Protein AF-A0A8I6RA65-F1 (afdb_monomer)

Sequence (134 aa):
MFGKPGCNYCAEVRRIFASIGIAVKTIELDVYAPTDGLVLELMKRTGYTTVPQIFVDNEFIGGLVELKELYACGAIQDRLCRADVVYTKPERWKMKDFGYIRANQTQGREAKVDDEFSSSDDTEQSSDSDKQKK

Mean predicted aligned error: 14.35 Å

Foldseek 3Di:
DEDAPPDPQVVVVQVVQVVFVDHDDYDHDDPVPCVPPVLVVCCVVQVDNDDDFDDQLNDTQGHSVSVVVCVVVVVVVVSCVVSVHDTHDDPDDDPVVVPDDDDDDDDDDDPDDDDDDDDDDDDDDDDDDDDDDD

Solvent-accessible surface area (backbone atoms only — not comparable to full-atom values): 8884 Å² total; per-residue (Å²): 56,40,29,48,89,91,38,68,62,42,53,49,53,45,50,58,38,46,72,26,65,35,85,73,63,70,46,73,52,62,79,92,47,75,80,39,66,67,59,51,51,46,28,69,74,70,72,49,91,66,73,30,37,37,55,57,83,90,39,81,66,41,37,64,67,48,45,52,52,30,50,74,74,48,54,46,57,57,50,33,57,74,56,70,51,80,65,51,79,69,96,69,88,59,72,77,81,69,79,69,90,74,92,74,91,73,80,85,79,80,84,79,83,75,90,79,91,77,85,82,90,81,88,90,80,89,78,90,83,90,83,88,89,132

Secondary structure (DSSP, 8-state):
-EE-TT-HHHHHHHHHHHHTT-----EEP-TT-TT-HHHHHHHHHH---SS-BEEETTEEEESHHHHHHHHHHSHHHHHHHHTT------S---GGGGT-----------------------------------

Radius of gyration: 26.26 Å; Cα contacts (8 Å, |Δi|>4): 108; chains: 1; bounding box: 34×72×72 Å

Structure (mmCIF, N/CA/C/O backbone):
data_AF-A0A8I6RA65-F1
#
_entry.id   AF-A0A8I6RA65-F1
#
loop_
_atom_site.group_PDB
_atom_site.id
_atom_site.type_symbol
_atom_site.label_atom_id
_atom_site.label_alt_id
_atom_site.label_comp_id
_atom_site.label_asym_id
_atom_site.label_entity_id
_atom_site.label_seq_id
_atom_site.pdbx_PDB_ins_code
_atom_site.Cartn_x
_atom_site.Cartn_y
_atom_site.Cartn_z
_atom_site.occupancy
_atom_site.B_iso_or_equiv
_atom_site.auth_seq_id
_atom_site.auth_comp_id
_atom_site.auth_asym_id
_atom_site.auth_atom_id
_atom_site.pdbx_PDB_model_num
ATOM 1 N N . MET A 1 1 ? -1.400 -7.046 -2.878 1.00 92.50 1 MET A N 1
ATOM 2 C CA . MET A 1 1 ? -0.223 -6.203 -3.182 1.00 92.50 1 MET A CA 1
ATOM 3 C C . MET A 1 1 ? 0.726 -6.942 -4.109 1.00 92.50 1 MET A C 1
ATOM 5 O O . MET A 1 1 ? 0.791 -8.166 -4.045 1.00 92.50 1 MET A O 1
ATOM 9 N N . PHE A 1 2 ? 1.488 -6.212 -4.912 1.00 93.06 2 PHE A N 1
ATOM 10 C CA . PHE A 1 2 ? 2.632 -6.741 -5.650 1.00 93.06 2 PHE A CA 1
ATOM 11 C C . PHE A 1 2 ? 3.910 -6.486 -4.856 1.00 93.06 2 PHE A C 1
ATOM 13 O O . PHE A 1 2 ? 4.080 -5.412 -4.271 1.00 93.06 2 PHE A O 1
ATOM 20 N N . GLY A 1 3 ? 4.781 -7.486 -4.790 1.00 92.38 3 GLY A N 1
ATOM 21 C CA . GLY A 1 3 ? 5.983 -7.452 -3.965 1.00 92.38 3 GLY A CA 1
ATOM 22 C C . GLY A 1 3 ? 7.102 -8.318 -4.523 1.00 92.38 3 GLY A C 1
ATOM 23 O O . GLY A 1 3 ? 6.955 -8.934 -5.570 1.00 92.38 3 GLY A O 1
ATOM 24 N N . LYS A 1 4 ? 8.218 -8.375 -3.796 1.00 88.56 4 LYS A N 1
ATOM 25 C CA . LYS A 1 4 ? 9.359 -9.247 -4.104 1.00 88.56 4 LYS A CA 1
ATOM 26 C C . LYS A 1 4 ? 9.654 -10.162 -2.907 1.00 88.56 4 LYS A C 1
ATOM 28 O O . LYS A 1 4 ? 9.552 -9.681 -1.768 1.00 88.56 4 LYS A O 1
ATOM 33 N N . PRO A 1 5 ? 10.083 -11.420 -3.122 1.00 85.81 5 PRO A N 1
ATOM 34 C CA . PRO A 1 5 ? 10.654 -12.237 -2.054 1.00 85.81 5 PRO A CA 1
ATOM 35 C C . PRO A 1 5 ? 11.809 -11.507 -1.346 1.00 85.81 5 PRO A C 1
ATOM 37 O O . PRO A 1 5 ? 12.657 -10.872 -1.975 1.00 85.81 5 PRO A O 1
ATOM 40 N N . GLY A 1 6 ? 11.820 -11.560 -0.012 1.00 85.62 6 GLY A N 1
ATOM 41 C CA . GLY A 1 6 ? 12.850 -10.918 0.815 1.00 85.62 6 GLY A CA 1
ATOM 42 C C . GLY A 1 6 ? 12.764 -9.388 0.922 1.00 85.62 6 GLY A C 1
ATOM 43 O O . GLY A 1 6 ? 13.684 -8.762 1.442 1.00 85.62 6 GLY A O 1
ATOM 44 N N . CYS A 1 7 ? 11.687 -8.749 0.452 1.00 88.69 7 CYS A N 1
ATOM 45 C CA . CYS A 1 7 ? 11.524 -7.301 0.594 1.00 88.69 7 CYS A CA 1
ATOM 46 C C . CYS A 1 7 ? 11.062 -6.905 2.010 1.00 88.69 7 CYS A C 1
ATOM 48 O O . CYS A 1 7 ? 9.940 -7.214 2.423 1.00 88.69 7 CYS A O 1
ATOM 50 N N . ASN A 1 8 ? 11.892 -6.133 2.720 1.00 92.19 8 ASN A N 1
ATOM 51 C CA . ASN A 1 8 ? 11.585 -5.626 4.063 1.00 92.19 8 ASN A CA 1
ATOM 52 C C . ASN A 1 8 ? 10.344 -4.718 4.089 1.00 92.19 8 ASN A C 1
ATOM 54 O O . ASN A 1 8 ? 9.495 -4.862 4.967 1.00 92.19 8 ASN A O 1
ATOM 58 N N . TYR A 1 9 ? 10.184 -3.842 3.094 1.00 92.38 9 TYR A N 1
ATOM 59 C CA . TYR A 1 9 ? 9.018 -2.957 3.000 1.00 92.38 9 TYR A CA 1
ATOM 60 C C . TYR A 1 9 ? 7.715 -3.732 2.755 1.00 92.38 9 TYR A C 1
ATOM 62 O O . TYR A 1 9 ? 6.681 -3.409 3.336 1.00 92.38 9 TYR A O 1
ATOM 70 N N . CYS A 1 10 ? 7.759 -4.809 1.963 1.00 92.00 10 CYS A N 1
ATOM 71 C CA . CYS A 1 10 ? 6.611 -5.704 1.783 1.00 92.00 10 CYS A CA 1
ATOM 72 C C . CYS A 1 10 ? 6.235 -6.402 3.100 1.00 92.00 10 CYS A C 1
ATOM 74 O O . CYS A 1 10 ? 5.053 -6.540 3.418 1.00 92.00 10 CYS A O 1
ATOM 76 N N . ALA A 1 11 ? 7.227 -6.833 3.885 1.00 92.19 11 ALA A N 1
ATOM 77 C CA . ALA A 1 11 ? 6.975 -7.428 5.195 1.00 92.19 11 ALA A CA 1
ATOM 78 C C . ALA A 1 11 ? 6.302 -6.432 6.153 1.00 92.19 11 ALA A C 1
ATOM 80 O O . ALA A 1 11 ? 5.417 -6.816 6.914 1.00 92.19 11 ALA A O 1
ATOM 81 N N . GLU A 1 12 ? 6.668 -5.153 6.087 1.00 92.44 12 GLU A N 1
ATOM 82 C CA . GLU A 1 12 ? 6.048 -4.108 6.899 1.00 92.44 12 GLU A CA 1
ATOM 83 C C . GLU A 1 12 ? 4.580 -3.864 6.529 1.00 92.44 12 GLU A C 1
ATOM 85 O O . GLU A 1 12 ? 3.732 -3.836 7.419 1.00 92.44 12 GLU A O 1
ATOM 90 N N . VAL A 1 13 ? 4.249 -3.808 5.233 1.00 93.50 13 VAL A N 1
ATOM 91 C CA . VAL A 1 13 ? 2.848 -3.740 4.772 1.00 93.50 13 VAL A CA 1
ATOM 92 C C . VAL A 1 13 ? 2.032 -4.904 5.334 1.00 93.50 13 VAL A C 1
ATOM 94 O O . VAL A 1 13 ? 0.946 -4.699 5.873 1.00 93.50 13 VAL A O 1
ATOM 97 N N . ARG A 1 14 ? 2.570 -6.131 5.274 1.00 92.06 14 ARG A N 1
ATOM 98 C CA . ARG A 1 14 ? 1.899 -7.313 5.839 1.00 92.06 14 ARG A CA 1
ATOM 99 C C . ARG A 1 14 ? 1.655 -7.168 7.338 1.00 92.06 14 ARG A C 1
ATOM 101 O O . ARG A 1 14 ? 0.586 -7.546 7.796 1.00 92.06 14 ARG A O 1
ATOM 108 N N . ARG A 1 15 ? 2.606 -6.612 8.097 1.00 90.75 15 ARG A N 1
ATOM 109 C CA . ARG A 1 15 ? 2.442 -6.377 9.543 1.00 90.75 15 ARG A CA 1
ATOM 110 C C . ARG A 1 15 ? 1.348 -5.356 9.841 1.00 90.75 15 ARG A C 1
ATOM 112 O O . ARG A 1 15 ? 0.554 -5.596 10.744 1.00 90.75 15 ARG A O 1
ATOM 119 N N . ILE A 1 16 ? 1.280 -4.262 9.078 1.00 90.00 16 ILE A N 1
ATOM 120 C CA . ILE A 1 16 ? 0.236 -3.235 9.238 1.00 90.00 16 ILE A CA 1
ATOM 121 C C . ILE A 1 16 ? -1.146 -3.866 9.060 1.00 90.00 16 ILE A C 1
ATOM 123 O O . ILE A 1 16 ? -1.978 -3.792 9.958 1.00 90.00 16 ILE A O 1
ATOM 127 N N . PHE A 1 17 ? -1.373 -4.561 7.947 1.00 90.31 17 PHE A N 1
ATOM 128 C CA . PHE A 1 17 ? -2.661 -5.204 7.686 1.00 90.31 17 PHE A CA 1
ATOM 129 C C . PHE A 1 17 ? -2.960 -6.368 8.644 1.00 90.31 17 PHE A C 1
ATOM 131 O O . P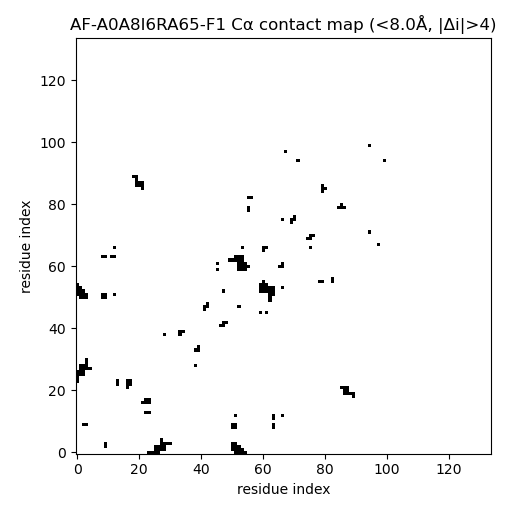HE A 1 17 ? -4.093 -6.507 9.097 1.00 90.31 17 PHE A O 1
ATOM 138 N N . ALA A 1 18 ? -1.952 -7.146 9.046 1.00 90.19 18 ALA A N 1
ATOM 139 C CA . ALA A 1 18 ? -2.127 -8.194 10.050 1.00 90.19 18 ALA A CA 1
ATOM 140 C C . ALA A 1 18 ? -2.550 -7.627 11.416 1.00 90.19 18 ALA A C 1
ATOM 142 O O . ALA A 1 18 ? -3.348 -8.253 12.108 1.00 90.19 18 ALA A O 1
ATOM 143 N N . SER A 1 19 ? -2.080 -6.428 11.786 1.00 86.50 19 SER A N 1
ATOM 144 C CA . SER A 1 19 ? -2.479 -5.768 13.039 1.00 86.50 19 SER A CA 1
ATOM 145 C C . SER A 1 19 ? -3.971 -5.417 13.100 1.00 86.50 19 SER A C 1
ATOM 147 O O . SER A 1 19 ? -4.532 -5.326 14.188 1.00 86.50 19 SER A O 1
ATOM 149 N N . ILE A 1 20 ? -4.618 -5.285 11.937 1.00 87.19 20 ILE A N 1
ATOM 150 C CA . ILE A 1 20 ? -6.063 -5.057 11.793 1.00 87.19 20 ILE A CA 1
ATOM 151 C C . ILE A 1 20 ? -6.805 -6.315 11.321 1.00 87.19 20 ILE A C 1
ATOM 153 O O . ILE A 1 20 ? -7.947 -6.237 10.881 1.00 87.19 20 ILE A O 1
ATOM 157 N N . GLY A 1 21 ? -6.171 -7.489 11.403 1.00 87.44 21 GLY A N 1
ATOM 158 C CA . GLY A 1 21 ? -6.796 -8.772 11.075 1.00 87.44 21 GLY A CA 1
ATOM 159 C C . GLY A 1 21 ? -6.965 -9.057 9.579 1.00 87.44 21 GLY A C 1
ATOM 160 O O . GLY A 1 21 ? -7.665 -10.000 9.225 1.00 87.44 21 GLY A O 1
ATOM 161 N N . ILE A 1 22 ? -6.325 -8.287 8.693 1.00 90.19 22 ILE A N 1
ATOM 162 C CA . ILE A 1 22 ? -6.421 -8.476 7.241 1.00 90.19 22 ILE A CA 1
ATOM 163 C C . ILE A 1 22 ? -5.232 -9.293 6.727 1.00 90.19 22 ILE A C 1
ATOM 165 O O . ILE A 1 22 ? -4.067 -8.910 6.872 1.00 90.19 22 ILE A O 1
ATOM 169 N N . ALA A 1 23 ? -5.526 -10.396 6.038 1.00 89.12 23 ALA A N 1
ATOM 170 C CA . ALA A 1 23 ? -4.528 -11.166 5.306 1.00 89.12 23 ALA A CA 1
ATOM 171 C C . ALA A 1 23 ? -4.228 -10.521 3.939 1.00 89.12 23 ALA A C 1
ATOM 173 O O . ALA A 1 23 ? -5.092 -10.428 3.069 1.00 89.12 23 ALA A O 1
ATOM 174 N N . VAL A 1 24 ? -2.978 -10.103 3.716 1.00 91.69 24 VAL A N 1
ATOM 175 C CA . VAL A 1 24 ? -2.562 -9.486 2.445 1.00 91.69 24 VAL A CA 1
ATOM 176 C C . VAL A 1 24 ? -2.142 -10.550 1.437 1.00 91.69 24 VAL A C 1
ATOM 178 O O . VAL A 1 24 ? -1.079 -11.164 1.571 1.00 91.69 24 VAL A O 1
ATOM 181 N N . LYS A 1 25 ? -2.905 -10.694 0.350 1.00 92.38 25 LYS A N 1
ATOM 182 C CA . LYS A 1 25 ? -2.464 -11.472 -0.815 1.00 92.38 25 LYS A CA 1
ATOM 183 C C . LYS A 1 25 ? -1.284 -10.769 -1.487 1.00 92.38 25 LYS A C 1
ATOM 185 O O . LYS A 1 25 ? -1.397 -9.609 -1.892 1.00 92.38 25 LYS A O 1
ATOM 190 N N . THR A 1 26 ? -0.149 -11.458 -1.595 1.00 90.88 26 THR A N 1
ATOM 191 C CA . THR A 1 26 ? 1.031 -10.958 -2.316 1.00 90.88 26 THR A CA 1
ATOM 192 C C . THR A 1 26 ? 1.163 -11.685 -3.645 1.00 90.88 26 THR A C 1
ATOM 194 O O . THR A 1 26 ? 1.124 -12.910 -3.665 1.00 90.88 26 THR A O 1
ATOM 197 N N . ILE A 1 27 ? 1.329 -10.937 -4.731 1.00 90.38 27 ILE A N 1
ATOM 198 C CA . ILE A 1 27 ? 1.794 -11.468 -6.013 1.00 90.38 27 ILE A CA 1
ATOM 199 C C . ILE A 1 27 ? 3.278 -11.129 -6.101 1.00 90.38 27 ILE A C 1
ATOM 201 O O . ILE A 1 27 ? 3.656 -9.958 -6.004 1.00 90.38 27 ILE A O 1
ATOM 205 N N . GLU A 1 28 ? 4.111 -12.159 -6.184 1.00 87.81 28 GLU A N 1
ATOM 206 C CA . GLU A 1 28 ? 5.559 -11.999 -6.247 1.00 87.81 28 GLU A CA 1
ATOM 207 C C . GLU A 1 28 ? 5.977 -11.686 -7.680 1.00 87.81 28 GLU A C 1
ATOM 209 O O . GLU A 1 28 ? 5.661 -12.429 -8.605 1.00 87.81 28 GLU A O 1
ATOM 214 N N . LEU A 1 29 ? 6.653 -10.554 -7.850 1.00 85.00 29 LEU A N 1
ATOM 215 C CA . LEU A 1 29 ? 7.237 -10.132 -9.110 1.00 85.00 29 LEU A CA 1
ATOM 216 C C . LEU A 1 29 ? 8.678 -10.631 -9.180 1.00 85.00 29 LEU A C 1
ATOM 218 O O . LEU A 1 29 ? 9.465 -10.416 -8.247 1.00 85.00 29 LEU A O 1
ATOM 222 N N . ASP A 1 30 ? 9.036 -11.242 -10.305 1.00 74.56 30 ASP A N 1
ATOM 223 C CA . ASP A 1 30 ? 10.425 -11.552 -10.604 1.00 74.56 30 ASP A CA 1
ATOM 224 C C . ASP A 1 30 ? 11.118 -10.317 -11.191 1.00 74.56 30 ASP A C 1
ATOM 226 O O . ASP A 1 30 ? 11.042 -10.014 -12.379 1.00 74.56 30 ASP A O 1
ATOM 230 N N . VAL A 1 31 ? 11.813 -9.572 -10.335 1.00 61.38 31 VAL A N 1
ATOM 231 C CA . VAL A 1 31 ? 12.616 -8.412 -10.758 1.00 61.38 31 VAL A CA 1
ATOM 232 C C . VAL A 1 31 ? 13.846 -8.783 -11.592 1.00 61.38 31 VAL A C 1
ATOM 234 O O . VAL A 1 31 ? 14.458 -7.883 -12.162 1.00 61.38 31 VAL A O 1
ATOM 237 N N . TYR A 1 32 ? 14.224 -10.063 -11.684 1.00 63.66 32 TYR A N 1
ATOM 238 C CA . TYR A 1 32 ? 15.256 -10.511 -12.625 1.00 63.66 32 TYR A CA 1
ATOM 239 C C . TYR A 1 32 ? 14.694 -10.727 -14.038 1.00 63.66 32 TYR A C 1
ATOM 241 O O . TYR A 1 32 ? 15.470 -10.867 -14.982 1.00 63.66 32 TYR A O 1
ATOM 249 N N . ALA A 1 33 ? 13.368 -10.645 -14.199 1.00 66.31 33 ALA A N 1
ATOM 250 C CA . ALA A 1 33 ? 12.664 -10.638 -15.475 1.00 66.31 33 ALA A CA 1
ATOM 251 C C . ALA A 1 33 ? 11.874 -9.321 -15.676 1.00 66.31 33 ALA A C 1
ATOM 253 O O . ALA A 1 33 ? 10.648 -9.332 -15.776 1.00 66.31 33 ALA A O 1
ATOM 254 N N . PRO A 1 34 ? 12.546 -8.155 -15.790 1.00 60.09 34 PRO A N 1
ATOM 255 C CA . PRO A 1 34 ? 11.885 -6.860 -16.012 1.00 60.09 34 PRO A CA 1
ATOM 256 C C . PRO A 1 34 ? 11.136 -6.760 -17.357 1.00 60.09 34 PRO A C 1
ATOM 258 O O . PRO A 1 34 ? 10.441 -5.778 -17.604 1.00 60.09 34 PRO A O 1
ATOM 261 N N . THR A 1 35 ? 11.272 -7.764 -18.230 1.00 63.12 35 THR A N 1
ATOM 262 C CA . THR A 1 35 ? 10.516 -7.922 -19.481 1.00 63.12 35 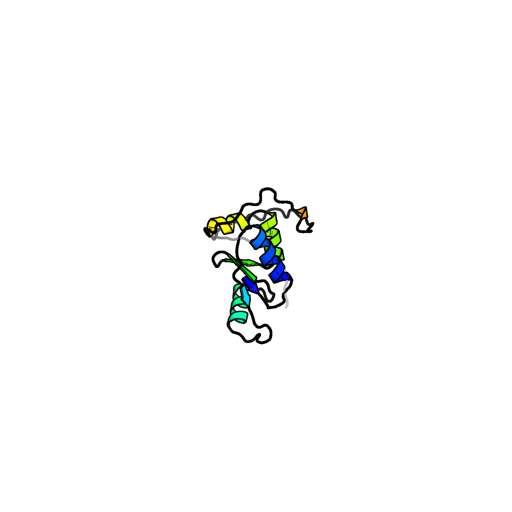THR A CA 1
ATOM 263 C C . THR A 1 35 ? 9.166 -8.613 -19.298 1.00 63.12 35 THR A C 1
ATOM 265 O O . THR A 1 35 ? 8.458 -8.813 -20.283 1.00 63.12 35 THR A O 1
ATOM 268 N N . ASP A 1 36 ? 8.805 -9.014 -18.077 1.00 76.81 36 ASP A N 1
ATOM 269 C CA . ASP A 1 36 ? 7.489 -9.580 -17.807 1.00 76.81 36 ASP A CA 1
ATOM 270 C C . ASP A 1 36 ? 6.401 -8.541 -18.129 1.00 76.81 36 ASP A C 1
ATOM 272 O O . ASP A 1 36 ? 6.405 -7.409 -17.627 1.00 76.81 36 ASP A O 1
ATOM 276 N N . GLY A 1 37 ? 5.458 -8.933 -18.989 1.00 83.00 37 GLY A N 1
ATOM 277 C CA . GLY A 1 37 ? 4.331 -8.096 -19.384 1.00 83.00 37 GLY A CA 1
ATOM 278 C C . GLY A 1 37 ? 3.509 -7.623 -18.185 1.00 83.00 37 GLY A C 1
ATOM 279 O O . GLY A 1 37 ? 2.990 -6.508 -18.217 1.00 83.00 37 GLY A O 1
ATOM 280 N N . LEU A 1 38 ? 3.455 -8.408 -17.102 1.00 83.44 38 LEU A N 1
ATOM 281 C CA . LEU A 1 38 ? 2.782 -8.018 -15.865 1.00 83.44 38 LEU A CA 1
ATOM 282 C C . LEU A 1 38 ? 3.454 -6.810 -15.200 1.00 83.44 38 LEU A C 1
ATOM 284 O O . LEU A 1 38 ? 2.763 -5.883 -14.782 1.00 83.44 38 LEU A O 1
ATOM 288 N N . VAL A 1 39 ? 4.787 -6.801 -15.111 1.00 83.94 39 VAL A N 1
ATOM 289 C CA . VAL A 1 39 ? 5.548 -5.704 -14.489 1.00 83.94 39 VAL A CA 1
ATOM 290 C C . VAL A 1 39 ? 5.391 -4.426 -15.307 1.00 83.94 39 VAL A C 1
ATOM 292 O O . VAL A 1 39 ? 5.119 -3.366 -14.746 1.00 83.94 39 VAL A O 1
ATOM 295 N N . LEU A 1 40 ? 5.498 -4.530 -16.634 1.00 86.19 40 LEU A N 1
ATOM 296 C CA . LEU A 1 40 ? 5.324 -3.393 -17.538 1.00 86.19 40 LEU A CA 1
ATOM 297 C C . LEU A 1 40 ? 3.907 -2.817 -17.471 1.00 86.19 40 LEU A C 1
ATOM 299 O O . LEU A 1 40 ? 3.742 -1.599 -17.438 1.00 86.19 40 LEU A O 1
ATOM 303 N N . GLU A 1 41 ? 2.885 -3.670 -17.432 1.00 88.06 41 GLU A N 1
ATOM 30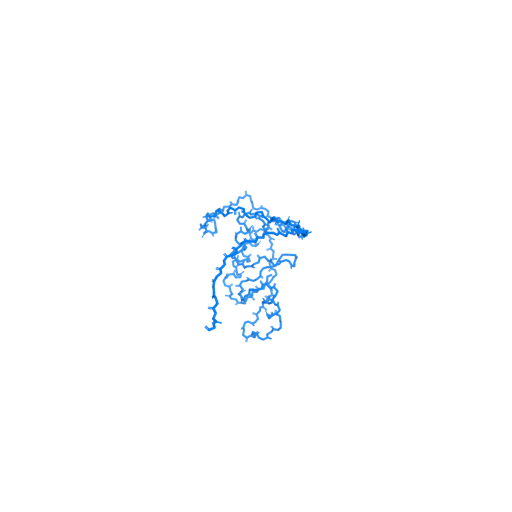4 C CA . GLU A 1 41 ? 1.494 -3.232 -17.309 1.00 88.06 41 GLU A CA 1
ATOM 305 C C . GLU A 1 41 ? 1.225 -2.584 -15.946 1.00 88.06 41 GLU A C 1
ATOM 307 O O . GLU A 1 41 ? 0.563 -1.550 -15.877 1.00 88.06 41 GLU A O 1
ATOM 312 N N . LEU A 1 42 ? 1.789 -3.129 -14.864 1.00 88.56 42 LEU A N 1
ATOM 313 C CA . LEU A 1 42 ? 1.707 -2.516 -13.537 1.00 88.56 42 LEU A CA 1
ATOM 314 C C . LEU A 1 42 ? 2.336 -1.129 -13.524 1.00 88.56 42 LEU A C 1
ATOM 316 O O . LEU A 1 42 ? 1.680 -0.184 -13.100 1.00 88.56 42 LEU A O 1
ATOM 320 N N . MET A 1 43 ? 3.555 -0.988 -14.047 1.00 87.25 43 MET A N 1
ATOM 321 C CA . MET A 1 43 ? 4.238 0.304 -14.142 1.00 87.25 43 MET A CA 1
ATOM 322 C C . MET A 1 43 ? 3.437 1.316 -14.964 1.00 87.25 43 MET A C 1
ATOM 324 O O . MET A 1 43 ? 3.363 2.481 -14.585 1.00 87.25 43 MET A O 1
ATOM 328 N N . LYS A 1 44 ? 2.802 0.888 -16.061 1.00 90.19 44 LYS A N 1
ATOM 329 C CA . LYS A 1 44 ? 1.938 1.759 -16.872 1.00 90.19 44 LYS A CA 1
ATOM 330 C C . LYS A 1 44 ? 0.675 2.187 -16.130 1.00 90.19 44 LYS A C 1
ATOM 332 O O . LYS A 1 44 ? 0.269 3.337 -16.253 1.00 90.19 44 LYS A O 1
ATOM 337 N N . ARG A 1 45 ? 0.052 1.278 -15.375 1.00 89.38 45 ARG A N 1
ATOM 338 C CA . ARG A 1 45 ? -1.190 1.550 -14.635 1.00 89.38 45 ARG A CA 1
ATOM 339 C C . ARG A 1 45 ? -0.973 2.404 -13.397 1.00 89.38 45 ARG A C 1
ATOM 341 O O . ARG A 1 45 ? -1.811 3.244 -13.095 1.00 89.38 45 ARG A O 1
ATOM 348 N N . THR A 1 46 ? 0.106 2.160 -12.660 1.00 89.88 46 THR A N 1
ATOM 349 C CA . THR A 1 46 ? 0.360 2.829 -11.379 1.00 89.88 46 THR A CA 1
ATOM 350 C C . THR A 1 46 ? 1.286 4.026 -11.519 1.00 89.88 46 THR A C 1
ATOM 352 O O . THR A 1 46 ? 1.232 4.927 -10.691 1.00 89.88 46 THR A O 1
ATOM 355 N N . GLY A 1 47 ? 2.153 4.041 -12.533 1.00 89.38 47 GLY A N 1
ATOM 356 C CA . GLY A 1 47 ? 3.274 4.977 -12.629 1.00 89.38 47 GLY A CA 1
ATOM 357 C C . GLY A 1 47 ? 4.425 4.654 -11.668 1.00 89.38 47 GLY A C 1
ATOM 358 O O . GLY A 1 47 ? 5.429 5.363 -11.660 1.00 89.38 47 GLY A O 1
ATOM 359 N N . TYR A 1 48 ? 4.312 3.590 -10.863 1.00 87.31 48 TYR A N 1
ATOM 360 C CA . TYR A 1 48 ? 5.315 3.205 -9.874 1.00 87.31 48 TYR A CA 1
ATOM 361 C C . TYR A 1 48 ? 6.208 2.099 -10.432 1.00 87.31 48 TYR A C 1
ATOM 363 O O . TYR A 1 48 ? 5.739 1.093 -10.963 1.00 87.31 48 TYR A O 1
ATOM 371 N N . THR A 1 49 ? 7.516 2.255 -10.241 1.00 85.06 49 THR A N 1
ATOM 372 C CA . THR A 1 49 ? 8.530 1.252 -10.608 1.00 85.06 49 THR A CA 1
ATOM 373 C C . THR A 1 49 ? 9.022 0.438 -9.413 1.00 85.06 49 THR A C 1
ATOM 375 O O . THR A 1 49 ? 9.774 -0.522 -9.575 1.00 85.06 49 THR A O 1
ATOM 378 N N . THR A 1 50 ? 8.598 0.805 -8.203 1.00 86.62 50 THR A N 1
ATOM 379 C CA . THR A 1 50 ? 9.037 0.199 -6.947 1.00 86.62 50 THR A CA 1
ATOM 380 C C . THR A 1 50 ? 7.969 -0.720 -6.364 1.00 86.62 50 THR A C 1
ATOM 382 O O . THR A 1 50 ? 6.782 -0.614 -6.673 1.00 86.62 50 THR A O 1
ATOM 385 N N . VAL A 1 51 ? 8.410 -1.647 -5.513 1.00 89.75 51 VAL A N 1
ATOM 386 C CA . VAL A 1 51 ? 7.550 -2.456 -4.639 1.00 89.75 51 VAL A CA 1
ATOM 387 C C . VAL A 1 51 ? 7.690 -1.961 -3.193 1.00 89.75 51 VAL A C 1
ATOM 389 O O . VAL A 1 51 ? 8.770 -1.490 -2.827 1.00 89.75 51 VAL A O 1
ATOM 392 N N . PRO A 1 52 ? 6.668 -2.112 -2.331 1.00 92.69 52 PRO A N 1
ATOM 393 C CA . PRO A 1 52 ? 5.358 -2.720 -2.589 1.00 92.69 52 PRO A CA 1
ATOM 394 C C . PRO A 1 52 ? 4.429 -1.820 -3.416 1.00 92.69 52 PRO A C 1
ATOM 396 O O . PRO A 1 52 ? 4.446 -0.611 -3.238 1.00 92.69 52 PRO A O 1
ATOM 399 N N . GLN A 1 53 ? 3.579 -2.420 -4.258 1.00 94.00 53 GLN A N 1
ATOM 400 C CA . GLN A 1 53 ? 2.436 -1.734 -4.889 1.00 94.00 53 GLN A CA 1
ATOM 401 C C . GLN A 1 53 ? 1.134 -2.303 -4.328 1.00 94.00 53 GLN A C 1
ATOM 403 O O . GLN A 1 53 ? 0.852 -3.502 -4.454 1.00 94.00 53 GLN A O 1
ATOM 408 N N . ILE A 1 54 ? 0.355 -1.466 -3.651 1.00 94.56 54 ILE A N 1
ATOM 409 C CA . ILE A 1 54 ? -0.800 -1.879 -2.856 1.00 94.56 54 ILE A CA 1
ATOM 410 C C . ILE A 1 54 ? -2.080 -1.538 -3.604 1.00 94.56 54 ILE A C 1
ATOM 412 O O . ILE A 1 54 ? -2.239 -0.442 -4.133 1.00 94.56 54 ILE A O 1
ATOM 416 N N . PHE A 1 55 ? -2.994 -2.503 -3.606 1.00 93.75 55 PHE A N 1
ATOM 417 C CA . PHE A 1 55 ? -4.309 -2.381 -4.208 1.00 93.75 55 PHE A CA 1
ATOM 418 C C . PHE A 1 55 ? -5.359 -2.839 -3.201 1.00 93.75 55 PHE A C 1
ATOM 420 O O . PHE A 1 55 ? -5.147 -3.855 -2.528 1.00 93.75 55 PHE A O 1
ATOM 427 N N . VAL A 1 56 ? -6.462 -2.103 -3.119 1.00 91.50 56 VAL A N 1
ATOM 428 C CA . VAL A 1 56 ? -7.660 -2.430 -2.334 1.00 91.50 56 VAL A CA 1
ATOM 429 C C . VAL A 1 56 ? -8.844 -2.278 -3.275 1.00 91.50 56 VAL A C 1
ATOM 431 O O . VAL A 1 56 ? -8.961 -1.237 -3.905 1.00 91.50 56 VAL A O 1
ATOM 434 N N . ASP A 1 57 ? -9.666 -3.320 -3.411 1.00 89.69 57 ASP A N 1
ATOM 435 C CA . ASP A 1 57 ? -10.811 -3.333 -4.339 1.00 89.69 57 ASP A CA 1
ATOM 436 C C . ASP A 1 57 ? -10.462 -2.847 -5.759 1.00 89.69 57 ASP A C 1
ATOM 438 O O . ASP A 1 57 ? -11.060 -1.934 -6.316 1.00 89.69 57 ASP A O 1
ATOM 442 N N . ASN A 1 58 ? -9.387 -3.411 -6.318 1.00 88.88 58 ASN A N 1
ATOM 443 C CA . ASN A 1 58 ? -8.820 -3.045 -7.622 1.00 88.88 58 ASN A CA 1
ATOM 444 C C . ASN A 1 58 ? -8.342 -1.583 -7.765 1.00 88.88 58 ASN A C 1
ATOM 446 O O . ASN A 1 58 ? -7.788 -1.232 -8.807 1.00 88.88 58 ASN A O 1
ATOM 450 N N . GLU A 1 59 ? -8.459 -0.756 -6.729 1.00 91.19 59 GLU A N 1
ATOM 451 C CA . GLU A 1 59 ? -7.964 0.613 -6.702 1.00 91.19 59 GLU A CA 1
ATOM 452 C C . GLU A 1 59 ? -6.506 0.645 -6.233 1.00 91.19 59 GLU A C 1
ATOM 454 O O . GLU A 1 59 ? -6.139 0.031 -5.226 1.00 91.19 59 GLU A O 1
ATOM 459 N N . PHE A 1 60 ? -5.659 1.365 -6.968 1.00 93.25 60 PHE A N 1
ATOM 460 C CA . PHE A 1 60 ? -4.269 1.568 -6.580 1.00 93.25 60 PHE A CA 1
ATOM 461 C C . PHE A 1 60 ? -4.175 2.580 -5.437 1.00 93.25 60 PHE A C 1
ATOM 463 O O . PHE A 1 60 ? -4.671 3.699 -5.536 1.00 93.25 60 PHE A O 1
ATOM 470 N N . ILE A 1 61 ? -3.513 2.177 -4.355 1.00 92.50 61 ILE A N 1
ATOM 471 C CA . ILE A 1 61 ? -3.372 2.983 -3.138 1.00 92.50 61 ILE A CA 1
ATOM 472 C C . ILE A 1 61 ? -2.011 3.682 -3.074 1.00 92.50 61 ILE A C 1
ATOM 474 O O . ILE A 1 61 ?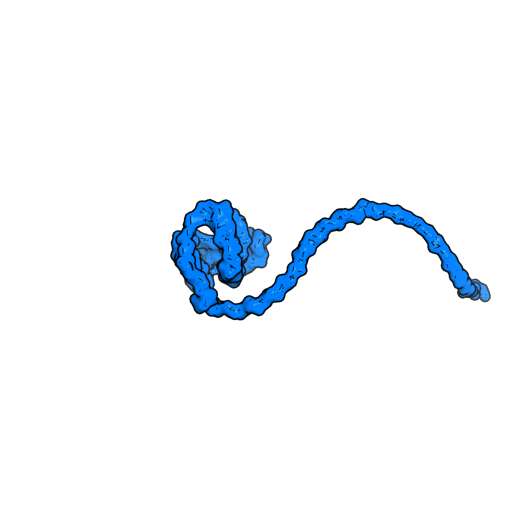 -1.905 4.767 -2.511 1.00 92.50 61 ILE A O 1
ATOM 478 N N . GLY A 1 62 ? -0.971 3.052 -3.625 1.00 93.38 62 GLY A N 1
ATOM 479 C CA . GLY A 1 62 ? 0.411 3.514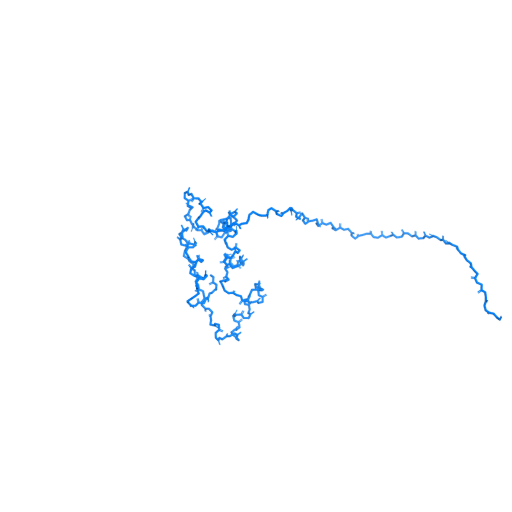 -3.514 1.00 93.38 62 GLY A CA 1
ATOM 480 C C . GLY A 1 62 ? 1.350 2.437 -2.973 1.00 93.38 62 GLY A C 1
ATOM 481 O O . GLY A 1 62 ? 1.089 1.232 -3.088 1.00 93.38 62 GLY A O 1
ATOM 482 N N . GLY A 1 63 ? 2.456 2.879 -2.380 1.00 92.94 63 GLY A N 1
ATOM 483 C CA . GLY A 1 63 ? 3.426 2.041 -1.692 1.00 92.94 63 GLY A CA 1
ATOM 484 C C . GLY A 1 63 ? 3.297 2.109 -0.174 1.00 92.94 63 GLY A C 1
ATOM 485 O O . GLY A 1 63 ? 2.241 2.391 0.390 1.00 92.94 63 GLY A O 1
ATOM 486 N N . LEU A 1 64 ? 4.390 1.794 0.524 1.00 92.31 64 LEU A N 1
ATOM 487 C CA . LEU A 1 64 ? 4.394 1.761 1.989 1.00 92.31 64 LEU A CA 1
ATOM 488 C C . LEU A 1 64 ? 4.191 3.152 2.611 1.00 92.31 64 LEU A C 1
ATOM 490 O O . LEU A 1 64 ? 3.567 3.250 3.666 1.00 92.31 64 LEU A O 1
ATOM 494 N N . VAL A 1 65 ? 4.743 4.202 2.000 1.00 91.38 65 VAL A N 1
ATOM 495 C CA . VAL A 1 65 ? 4.654 5.569 2.533 1.00 91.38 65 VAL A CA 1
ATOM 496 C C . VAL A 1 65 ? 3.212 6.051 2.452 1.00 91.38 65 VAL A C 1
ATOM 498 O O . VAL A 1 65 ? 2.632 6.406 3.474 1.00 91.38 65 VAL A O 1
ATOM 501 N N . GLU A 1 66 ? 2.606 5.931 1.276 1.00 92.38 66 GLU A N 1
ATOM 502 C CA . GLU A 1 66 ? 1.215 6.300 1.028 1.00 92.38 66 GLU A CA 1
ATOM 503 C C . GLU A 1 66 ? 0.266 5.473 1.902 1.00 92.38 66 GLU A C 1
ATOM 505 O O . GLU A 1 66 ? -0.663 6.016 2.495 1.00 92.38 66 GLU A O 1
ATOM 510 N N . LEU A 1 67 ? 0.533 4.169 2.079 1.00 92.00 67 LEU A N 1
ATOM 511 C CA . LEU A 1 67 ? -0.231 3.350 3.021 1.00 92.00 67 LEU A CA 1
ATOM 512 C C . LEU A 1 67 ? -0.156 3.917 4.438 1.00 92.00 67 LEU A C 1
ATOM 514 O O . LEU A 1 67 ? -1.187 4.005 5.093 1.00 92.00 67 LEU A O 1
ATOM 518 N N . LYS A 1 68 ? 1.033 4.270 4.936 1.00 90.19 68 LYS A N 1
ATOM 519 C CA . LYS A 1 68 ? 1.195 4.813 6.293 1.00 90.19 68 LYS A CA 1
ATOM 520 C C . LYS A 1 68 ? 0.489 6.153 6.464 1.00 90.19 68 LYS A C 1
ATOM 522 O O . LYS A 1 68 ? -0.075 6.387 7.528 1.00 90.19 68 LYS A O 1
ATOM 527 N N . GLU A 1 69 ? 0.499 7.003 5.445 1.00 90.19 69 GLU A N 1
ATOM 528 C CA . GLU A 1 69 ? -0.217 8.282 5.445 1.00 90.19 69 GLU A CA 1
ATOM 529 C C . GLU A 1 69 ? -1.733 8.072 5.479 1.00 90.19 69 GLU A C 1
ATOM 531 O O . GLU A 1 69 ? -2.413 8.632 6.339 1.00 90.19 69 GLU A O 1
ATOM 536 N N . LEU A 1 70 ? -2.253 7.198 4.612 1.00 89.31 70 LEU A N 1
ATOM 537 C CA . LEU A 1 70 ? -3.675 6.842 4.569 1.00 89.31 70 LEU A CA 1
ATOM 538 C C . LEU A 1 70 ? -4.132 6.111 5.826 1.00 89.31 70 LEU A C 1
ATOM 540 O O . LEU A 1 70 ? -5.275 6.265 6.254 1.00 89.31 70 LEU A O 1
ATOM 544 N N . TYR A 1 71 ? -3.235 5.326 6.420 1.00 86.69 71 TYR A N 1
ATOM 545 C CA . TYR A 1 71 ? -3.416 4.770 7.747 1.00 86.69 71 TYR A CA 1
ATOM 546 C C . TYR A 1 71 ? -3.537 5.946 8.727 1.00 86.69 71 TYR A C 1
ATOM 548 O O . TYR A 1 71 ? -4.596 6.133 9.306 1.00 86.69 71 TYR A O 1
ATOM 556 N N . ALA A 1 72 ? -2.538 6.817 8.856 1.00 83.38 72 ALA A N 1
ATOM 557 C CA . ALA A 1 72 ? -2.548 7.907 9.834 1.00 83.38 72 ALA A CA 1
ATOM 558 C C . ALA A 1 72 ? -3.774 8.841 9.759 1.00 83.38 72 ALA A C 1
ATOM 560 O O . ALA A 1 72 ? -4.245 9.287 10.806 1.00 83.38 72 ALA A O 1
ATOM 561 N N . CYS A 1 73 ? -4.304 9.129 8.566 1.00 82.69 73 CYS A N 1
ATOM 562 C CA . CYS A 1 73 ? -5.487 9.982 8.407 1.00 82.69 73 CYS A CA 1
ATOM 563 C C . CYS A 1 73 ? -6.831 9.236 8.479 1.00 82.69 73 CYS A C 1
ATOM 565 O O . CYS A 1 73 ? -7.876 9.881 8.451 1.00 82.69 73 CYS A O 1
ATOM 567 N N . GLY A 1 74 ? -6.831 7.904 8.576 1.00 85.00 74 GLY A N 1
ATOM 568 C CA . GLY A 1 74 ? -8.047 7.088 8.623 1.00 85.00 74 GLY A CA 1
ATOM 569 C C . GLY A 1 74 ? -8.683 6.790 7.257 1.00 85.00 74 GLY A C 1
ATOM 570 O O . GLY A 1 74 ? -9.649 6.036 7.179 1.00 85.00 74 GLY A O 1
ATOM 571 N N . ALA A 1 75 ? -8.146 7.330 6.160 1.00 87.25 75 ALA A N 1
ATOM 572 C CA . ALA A 1 75 ? -8.728 7.166 4.827 1.00 87.25 75 ALA A CA 1
ATOM 573 C C . ALA A 1 75 ? -8.651 5.722 4.301 1.00 87.25 75 ALA A C 1
ATOM 575 O O . ALA A 1 75 ? -9.443 5.327 3.445 1.00 87.25 75 ALA A O 1
ATOM 576 N N . ILE A 1 76 ? -7.704 4.911 4.787 1.00 89.38 76 ILE A N 1
ATOM 577 C CA . ILE A 1 76 ? -7.632 3.495 4.401 1.00 89.38 76 ILE A CA 1
ATOM 578 C C . ILE A 1 76 ? -8.807 2.691 4.970 1.00 89.38 76 ILE A C 1
ATOM 580 O O . ILE A 1 76 ? -9.292 1.787 4.299 1.00 89.38 76 ILE A O 1
ATOM 584 N N . GLN A 1 77 ? -9.315 3.040 6.154 1.00 86.31 77 GLN A N 1
ATOM 585 C CA . GLN A 1 77 ? -10.504 2.421 6.743 1.00 86.31 77 GLN A CA 1
ATOM 586 C C . GLN A 1 77 ? -11.724 2.683 5.875 1.00 86.31 77 GLN A C 1
ATOM 588 O O . GLN A 1 77 ? -12.461 1.752 5.580 1.00 86.31 77 GLN A O 1
ATOM 593 N N . ASP A 1 78 ? -11.889 3.915 5.395 1.00 86.94 78 ASP A N 1
ATOM 594 C CA . ASP A 1 78 ? -13.003 4.262 4.512 1.00 86.94 78 ASP A CA 1
ATOM 595 C C . ASP A 1 78 ? -12.971 3.449 3.215 1.00 86.94 78 ASP A C 1
ATOM 597 O O . ASP A 1 78 ? -14.016 3.047 2.705 1.00 86.94 78 ASP A O 1
ATOM 601 N N . ARG A 1 79 ? -11.772 3.188 2.679 1.00 89.06 79 ARG A N 1
ATOM 602 C CA . ARG A 1 79 ? -11.590 2.333 1.498 1.00 89.06 79 ARG A CA 1
ATOM 603 C C . ARG A 1 79 ? -11.894 0.867 1.804 1.00 89.06 79 ARG A C 1
ATOM 605 O O . ARG A 1 79 ? -12.558 0.219 1.008 1.00 89.06 79 ARG A O 1
ATOM 612 N N . LEU A 1 80 ? -11.461 0.357 2.957 1.00 88.94 80 LEU A N 1
ATOM 613 C CA . LEU A 1 80 ? -11.757 -1.011 3.395 1.00 88.94 80 LEU A CA 1
ATOM 614 C C . LEU A 1 80 ? -13.256 -1.228 3.641 1.00 88.94 80 LEU A C 1
ATOM 616 O O . LEU A 1 80 ? -13.791 -2.251 3.228 1.00 88.94 80 LEU A O 1
ATOM 620 N N . CYS A 1 81 ? -13.940 -0.251 4.241 1.00 87.31 81 CYS A N 1
ATOM 621 C CA . CYS A 1 81 ? -15.391 -0.268 4.415 1.00 87.31 81 CYS A CA 1
ATOM 622 C C . CYS A 1 81 ? -16.124 -0.256 3.069 1.00 87.31 81 CYS A C 1
ATOM 624 O O . CYS A 1 81 ? -17.078 -1.004 2.889 1.00 87.31 81 CYS A O 1
ATOM 626 N N . ARG A 1 82 ? -15.676 0.568 2.109 1.00 88.62 82 ARG A N 1
ATOM 627 C CA . ARG A 1 82 ? -16.244 0.595 0.749 1.00 88.62 82 ARG A CA 1
ATOM 628 C C . ARG A 1 82 ? -16.050 -0.723 0.001 1.00 88.62 82 ARG A C 1
ATOM 630 O O . ARG A 1 82 ? -16.940 -1.127 -0.733 1.00 88.62 82 ARG A O 1
ATOM 637 N N . ALA A 1 83 ? -14.920 -1.381 0.233 1.00 87.81 83 ALA A N 1
ATOM 638 C CA . ALA A 1 83 ? -14.578 -2.683 -0.326 1.00 87.81 83 ALA A CA 1
ATOM 639 C C . ALA A 1 83 ? -15.279 -3.871 0.369 1.00 87.81 83 ALA A C 1
ATOM 641 O O . ALA A 1 83 ? -14.974 -5.017 0.045 1.00 87.81 83 ALA A O 1
ATOM 642 N N . ASP A 1 84 ? -16.143 -3.613 1.359 1.00 86.50 84 ASP A N 1
ATOM 643 C CA . ASP A 1 84 ? -16.793 -4.627 2.204 1.00 86.50 84 ASP A CA 1
ATOM 644 C C . ASP A 1 84 ? -15.796 -5.613 2.853 1.00 86.50 84 ASP A C 1
ATOM 646 O O . ASP A 1 84 ? -16.044 -6.808 3.024 1.00 86.50 84 ASP A O 1
ATOM 650 N N . VAL A 1 85 ? -14.606 -5.112 3.209 1.00 85.44 85 VAL A N 1
ATOM 651 C CA . VAL A 1 85 ? -13.563 -5.908 3.860 1.00 85.44 85 VAL A CA 1
ATOM 652 C C . VAL A 1 85 ? -13.750 -5.843 5.368 1.00 85.44 85 VAL A C 1
ATOM 654 O O . VAL A 1 85 ? -13.620 -4.786 5.982 1.00 85.44 85 VAL A O 1
ATOM 657 N N . VAL A 1 86 ? -13.980 -6.999 5.991 1.00 84.38 86 VAL A N 1
ATOM 658 C CA . VAL A 1 86 ? -14.035 -7.119 7.452 1.00 84.38 86 VAL A CA 1
ATOM 659 C C . VAL A 1 86 ? -12.638 -6.922 8.041 1.00 84.38 86 VAL A C 1
ATOM 661 O O . VAL A 1 86 ? -11.691 -7.613 7.661 1.00 84.38 86 VAL A O 1
ATOM 664 N N . TYR A 1 87 ? -12.509 -6.004 9.000 1.00 84.62 87 TYR A N 1
ATOM 665 C CA . TYR A 1 87 ? -11.256 -5.759 9.709 1.00 84.62 87 TYR A CA 1
ATOM 666 C C . TYR A 1 87 ? -11.481 -5.460 11.189 1.00 84.62 87 TYR A C 1
ATOM 668 O O . TYR A 1 87 ? -12.513 -4.928 11.603 1.00 84.62 87 TYR A O 1
ATOM 676 N N . THR A 1 88 ? -10.483 -5.790 12.001 1.00 82.75 88 THR A N 1
ATOM 677 C CA . THR A 1 88 ? -10.488 -5.508 13.433 1.00 82.75 88 THR A CA 1
ATOM 678 C C . THR A 1 88 ? -10.085 -4.058 13.647 1.00 82.75 88 THR A C 1
ATOM 680 O O . THR A 1 88 ? -8.948 -3.669 13.374 1.00 82.75 88 THR A O 1
ATOM 683 N N . LYS A 1 89 ? -11.012 -3.242 14.157 1.00 69.31 89 LYS A N 1
ATOM 684 C CA . LYS A 1 89 ? -10.709 -1.869 14.568 1.00 69.31 89 LYS A CA 1
ATOM 685 C C . LYS A 1 89 ? -9.835 -1.918 15.830 1.00 69.31 89 LYS A C 1
ATOM 687 O O . LYS A 1 89 ? -10.307 -2.413 16.852 1.00 69.31 89 LYS A O 1
ATOM 692 N N . PRO A 1 90 ? -8.586 -1.425 15.804 1.00 66.75 90 PRO A N 1
ATOM 693 C CA . PRO A 1 90 ? -7.765 -1.417 17.006 1.00 66.75 90 PRO A CA 1
ATOM 694 C C . PRO A 1 90 ? -8.365 -0.451 18.041 1.00 66.75 90 PRO A C 1
ATOM 696 O O . PRO A 1 90 ? -8.751 0.667 17.698 1.00 66.75 90 PRO A O 1
ATOM 699 N N . GLU A 1 91 ? -8.419 -0.862 19.314 1.00 53.78 91 GLU A N 1
ATOM 700 C CA . GLU A 1 91 ? -8.983 -0.059 20.419 1.00 53.78 91 GLU A CA 1
ATOM 701 C C . GLU A 1 91 ? -8.253 1.274 20.640 1.00 53.78 91 GLU A C 1
ATOM 703 O O . GLU A 1 91 ? -8.811 2.216 21.204 1.00 53.78 91 GLU A O 1
ATOM 708 N N . ARG A 1 92 ? -6.991 1.384 20.205 1.00 49.94 92 ARG A N 1
ATOM 709 C CA . ARG A 1 92 ? -6.208 2.606 20.371 1.00 49.94 92 ARG A CA 1
ATOM 710 C C . ARG A 1 92 ? -5.176 2.775 19.270 1.00 49.94 92 ARG A C 1
ATOM 712 O O . ARG A 1 92 ? -4.165 2.082 19.234 1.00 49.94 92 ARG A O 1
ATOM 719 N N . TRP A 1 93 ? -5.400 3.768 18.422 1.00 57.91 93 TRP A N 1
ATOM 720 C CA . TRP A 1 93 ? -4.466 4.130 17.369 1.00 57.91 93 TRP A CA 1
ATOM 721 C C . TRP A 1 93 ? -3.346 5.005 17.926 1.00 57.91 93 TRP A C 1
ATOM 723 O O . TRP A 1 93 ? -3.509 6.212 18.114 1.00 57.91 93 TRP A O 1
ATOM 733 N N . LYS A 1 94 ? -2.192 4.415 18.242 1.00 49.84 94 LYS A N 1
ATOM 734 C CA . LYS A 1 94 ? -1.028 5.202 18.647 1.00 49.84 94 LYS A CA 1
ATOM 735 C C . LYS A 1 94 ? -0.146 5.462 17.436 1.00 49.84 94 LYS A C 1
ATOM 737 O O . LYS A 1 94 ? 0.619 4.618 16.997 1.00 49.84 94 LYS A O 1
ATOM 742 N N . MET A 1 95 ? -0.178 6.710 16.976 1.00 45.22 95 MET A N 1
ATOM 743 C CA . MET A 1 95 ? 0.765 7.287 16.003 1.00 45.22 95 MET A CA 1
ATOM 744 C C . MET A 1 95 ? 2.248 7.084 16.402 1.00 45.22 95 MET A C 1
ATOM 746 O O . MET A 1 95 ? 3.144 7.199 15.575 1.00 45.22 95 MET A O 1
ATOM 750 N N . LYS A 1 96 ? 2.499 6.743 17.677 1.00 48.06 96 LYS A N 1
ATOM 751 C CA . LYS A 1 96 ? 3.814 6.452 18.263 1.00 48.06 96 LYS A CA 1
ATOM 752 C C . LYS A 1 96 ? 4.420 5.117 17.811 1.00 48.06 96 LYS A C 1
ATOM 754 O O . LYS A 1 96 ? 5.636 4.987 17.877 1.00 48.06 96 LYS A O 1
ATOM 759 N N . ASP A 1 97 ? 3.614 4.173 17.323 1.00 55.75 97 ASP A N 1
ATOM 760 C CA . ASP A 1 97 ? 4.100 2.843 16.924 1.00 55.75 97 ASP A CA 1
ATOM 761 C C . ASP A 1 97 ? 4.727 2.843 15.515 1.00 55.75 97 ASP A C 1
ATOM 763 O O . ASP A 1 97 ? 5.478 1.937 15.167 1.00 55.75 97 ASP A O 1
ATOM 767 N N . PHE A 1 98 ? 4.473 3.890 14.716 1.00 55.19 98 PHE A N 1
ATOM 768 C CA . PHE A 1 98 ? 4.901 3.980 13.312 1.00 55.19 98 PHE A CA 1
ATOM 769 C C . PHE A 1 98 ? 5.972 5.037 13.024 1.00 55.19 98 PHE A C 1
ATOM 771 O O . PHE A 1 98 ? 6.256 5.298 11.856 1.00 55.19 98 PHE A O 1
ATOM 778 N N . GLY A 1 99 ? 6.591 5.613 14.063 1.00 45.72 99 GLY A N 1
ATOM 779 C CA . GLY A 1 99 ? 7.848 6.363 13.956 1.00 45.72 99 GLY A CA 1
ATOM 780 C C . GLY A 1 99 ? 7.925 7.385 12.815 1.00 45.72 99 GLY A C 1
ATOM 781 O O . GLY A 1 99 ? 8.957 7.457 12.153 1.00 45.72 99 GLY A O 1
ATOM 782 N N . TYR A 1 100 ? 6.860 8.153 12.557 1.00 41.06 100 TYR A N 1
ATOM 783 C CA . TYR A 1 100 ? 6.869 9.177 11.510 1.00 41.06 100 TYR A CA 1
ATOM 784 C C . TYR A 1 100 ? 6.339 10.518 12.025 1.00 41.06 100 TYR A C 1
ATOM 786 O O . TYR A 1 100 ? 5.187 10.636 12.440 1.00 41.06 100 TYR A O 1
ATOM 794 N N . ILE A 1 101 ? 7.205 11.537 11.991 1.00 46.00 101 ILE A N 1
ATOM 795 C CA . ILE A 1 101 ? 6.844 12.949 12.120 1.00 46.00 101 ILE A CA 1
ATOM 796 C C . ILE A 1 101 ? 6.882 13.545 10.715 1.00 46.00 101 ILE A C 1
ATOM 798 O O . ILE A 1 101 ? 7.962 13.725 10.156 1.00 46.00 101 ILE A O 1
ATOM 802 N N . ARG A 1 102 ? 5.722 13.957 10.203 1.00 37.72 102 ARG A N 1
ATOM 803 C CA . ARG A 1 102 ? 5.614 15.271 9.564 1.00 37.72 102 ARG A CA 1
ATOM 804 C C . ARG A 1 102 ? 4.176 15.769 9.624 1.00 37.72 102 ARG A C 1
ATOM 806 O O . ARG A 1 102 ? 3.320 15.353 8.856 1.00 37.72 102 ARG A O 1
ATOM 813 N N . ALA A 1 103 ? 3.932 16.696 10.548 1.00 45.81 103 ALA A N 1
ATOM 814 C CA . ALA A 1 103 ? 2.926 17.713 10.309 1.00 45.81 103 ALA A CA 1
ATOM 815 C C . ALA A 1 103 ? 3.410 18.525 9.105 1.00 45.81 103 ALA A C 1
ATOM 817 O O . ALA A 1 103 ? 4.539 19.004 9.131 1.00 45.81 103 ALA A O 1
ATOM 818 N N . ASN A 1 104 ? 2.594 18.619 8.060 1.00 34.16 104 ASN A N 1
ATOM 819 C CA . ASN A 1 104 ? 2.529 19.786 7.190 1.00 34.16 104 ASN A CA 1
ATOM 820 C C . ASN A 1 104 ? 1.155 19.791 6.524 1.00 34.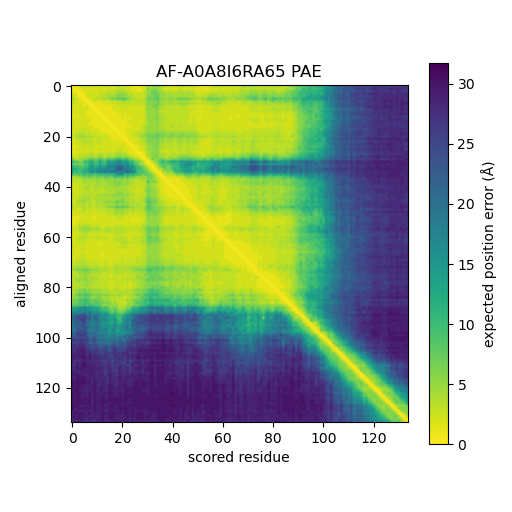16 104 ASN A C 1
ATOM 822 O O . ASN A 1 104 ? 0.911 19.168 5.495 1.00 34.16 104 ASN A O 1
ATOM 826 N N . GLN A 1 105 ? 0.261 20.507 7.194 1.00 48.69 105 GLN A N 1
ATOM 827 C CA . GLN A 1 105 ? -0.942 21.102 6.648 1.00 48.69 105 GLN A CA 1
ATOM 828 C C . GLN A 1 105 ? -0.598 21.763 5.305 1.00 48.69 105 GLN A C 1
ATOM 830 O O . GLN A 1 105 ? 0.127 22.754 5.270 1.00 48.69 105 GLN A O 1
ATOM 835 N N . THR A 1 106 ? -1.076 21.200 4.197 1.00 38.91 106 THR A N 1
ATOM 836 C CA . THR A 1 106 ? -1.123 21.911 2.917 1.00 38.91 106 THR A CA 1
ATOM 837 C C . THR A 1 106 ? -2.571 22.308 2.678 1.00 38.91 106 THR A C 1
ATOM 839 O O . THR A 1 106 ? -3.481 21.483 2.692 1.00 38.91 106 THR A O 1
ATOM 842 N N . GLN A 1 107 ? -2.768 23.624 2.606 1.00 39.12 107 GLN A N 1
ATOM 843 C CA . GLN A 1 107 ? -4.032 24.299 2.345 1.00 39.12 107 GLN A CA 1
ATOM 844 C C . GLN A 1 107 ? -4.706 23.773 1.077 1.00 39.12 107 GLN A C 1
ATOM 846 O O . GLN A 1 107 ? -4.047 23.342 0.132 1.00 39.12 107 GLN A O 1
ATOM 851 N N . GLY A 1 108 ? -6.036 23.853 1.090 1.00 39.88 108 GLY A N 1
ATOM 852 C CA . GLY A 1 108 ? -6.908 23.401 0.023 1.00 39.88 108 GLY A CA 1
ATOM 853 C C . GLY A 1 108 ? -6.527 23.925 -1.359 1.00 39.88 108 GLY A C 1
ATOM 854 O O . GLY A 1 108 ? -6.179 25.088 -1.554 1.00 39.88 108 GLY A O 1
ATOM 855 N N . ARG A 1 109 ? -6.683 23.037 -2.335 1.00 32.97 109 ARG A N 1
ATOM 856 C CA . ARG A 1 109 ? -7.058 23.408 -3.692 1.00 32.97 109 ARG A CA 1
ATOM 857 C C . ARG A 1 109 ? -8.456 22.859 -3.915 1.00 32.97 109 ARG A C 1
ATOM 859 O O . ARG A 1 109 ? -8.624 21.670 -4.162 1.00 32.97 109 ARG A O 1
ATOM 866 N N . GLU A 1 110 ? -9.447 23.734 -3.778 1.00 35.59 110 GLU A N 1
ATOM 867 C CA . GLU A 1 110 ? -10.741 23.529 -4.415 1.00 35.59 110 GLU A CA 1
ATOM 868 C C . GLU A 1 110 ? -10.489 23.450 -5.923 1.00 35.59 110 GLU A C 1
ATOM 870 O O . GLU A 1 110 ? -9.936 24.371 -6.529 1.00 35.59 110 GLU A O 1
ATOM 875 N N . ALA A 1 111 ? -10.835 22.314 -6.520 1.00 36.03 111 ALA A N 1
ATOM 876 C CA . ALA A 1 111 ? -10.959 22.203 -7.959 1.00 36.03 111 ALA A CA 1
ATOM 877 C C . ALA A 1 111 ? -12.183 23.029 -8.367 1.00 36.03 111 ALA A C 1
ATOM 879 O O . ALA A 1 111 ? -13.312 22.548 -8.301 1.00 36.03 111 ALA A O 1
ATOM 880 N N . LYS A 1 112 ? -11.961 24.293 -8.737 1.00 34.00 112 LYS A N 1
ATOM 881 C CA . LYS A 1 112 ? -12.963 25.071 -9.458 1.00 34.00 112 LYS A CA 1
ATOM 882 C C . LYS A 1 112 ? -12.997 24.583 -10.898 1.00 34.00 112 LYS A C 1
ATOM 884 O O . LYS A 1 112 ? -12.093 24.850 -11.687 1.00 34.00 112 LYS A O 1
ATOM 889 N N . VAL A 1 113 ? -14.020 23.788 -11.165 1.00 43.25 113 VAL A N 1
ATOM 890 C CA . VAL A 1 113 ? -14.575 23.548 -12.488 1.00 43.25 113 VAL A CA 1
ATOM 891 C C . VAL A 1 113 ? -15.459 24.757 -12.746 1.00 43.25 113 VAL A C 1
ATOM 893 O O . VAL A 1 113 ? -16.459 24.903 -12.059 1.00 43.25 113 VAL A O 1
ATOM 896 N N . ASP A 1 114 ? -15.065 25.635 -13.656 1.00 36.44 114 ASP A N 1
ATOM 897 C CA . ASP A 1 114 ? -15.970 26.636 -14.212 1.00 36.44 114 ASP A CA 1
ATOM 898 C C . ASP A 1 114 ? -15.711 26.662 -15.723 1.00 36.44 114 ASP A C 1
ATOM 900 O O . ASP A 1 114 ? -14.778 27.288 -16.230 1.00 36.44 114 ASP A O 1
ATOM 904 N N . ASP A 1 115 ? -16.508 25.839 -16.407 1.00 44.66 115 ASP A N 1
ATOM 905 C CA . ASP A 1 115 ? -17.010 26.072 -17.753 1.00 44.66 115 ASP A CA 1
ATOM 906 C C . ASP A 1 115 ? -17.424 27.543 -17.911 1.00 44.66 115 ASP A C 1
ATOM 908 O O . ASP A 1 115 ? -18.353 27.980 -17.243 1.00 44.66 115 ASP A O 1
ATOM 912 N N . GLU A 1 116 ? -16.810 28.284 -18.834 1.00 41.22 116 GLU A N 1
ATOM 913 C CA . GLU A 1 116 ? -17.571 29.239 -19.647 1.00 41.22 11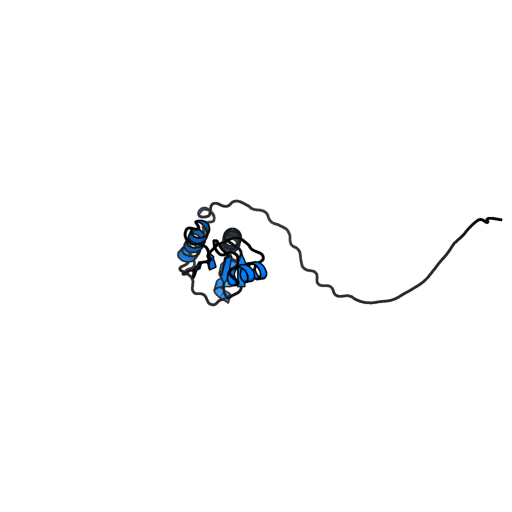6 GLU A CA 1
ATOM 914 C C . GLU A 1 116 ? -16.816 29.592 -20.932 1.00 41.22 116 GLU A C 1
ATOM 916 O O . GLU A 1 116 ? -15.917 30.429 -20.999 1.00 41.22 116 GLU A O 1
ATOM 921 N N . PHE A 1 117 ? -17.210 28.880 -21.981 1.00 40.44 117 PHE A N 1
ATOM 922 C CA . PHE A 1 117 ? -17.059 29.272 -23.368 1.00 40.44 117 PHE A CA 1
ATOM 923 C C . PHE A 1 117 ? -18.211 30.227 -23.720 1.00 40.44 117 PHE A C 1
ATOM 925 O O . PHE A 1 117 ? -19.355 29.789 -23.779 1.00 40.44 117 PHE A O 1
ATOM 932 N N . SER A 1 118 ? -17.924 31.511 -23.959 1.00 40.03 118 SER A N 1
ATOM 933 C CA . SER A 1 118 ? -18.783 32.465 -24.693 1.00 40.03 118 SER A CA 1
ATOM 934 C C . SER A 1 118 ? -17.980 33.761 -24.909 1.00 40.03 118 SER A C 1
ATOM 936 O O . SER A 1 118 ? -17.562 34.382 -23.942 1.00 40.03 118 SER A O 1
ATOM 938 N N . SER A 1 119 ? -17.431 34.015 -26.098 1.00 45.97 119 SER A N 1
ATOM 939 C CA . SER A 1 119 ? -18.016 34.711 -27.263 1.00 45.97 119 SER A CA 1
ATOM 940 C C . SER A 1 119 ? -18.021 36.251 -27.179 1.00 45.97 119 SER A C 1
ATOM 942 O O . SER A 1 119 ? -18.404 36.814 -26.160 1.00 45.97 119 SER A O 1
ATOM 944 N N . SER A 1 120 ? -17.720 36.867 -28.338 1.00 45.22 120 SER A N 1
ATOM 945 C CA . SER A 1 120 ? -18.112 38.225 -28.792 1.00 45.22 120 SER A CA 1
ATOM 946 C C . SER A 1 120 ? -17.168 39.380 -28.374 1.00 45.22 120 SER A C 1
ATOM 948 O O . SER A 1 120 ? -16.919 39.572 -27.190 1.00 45.22 120 SER A O 1
ATOM 950 N N . ASP A 1 121 ? -16.432 39.993 -29.321 1.00 39.12 121 ASP A N 1
ATOM 951 C CA . ASP A 1 121 ? -16.771 41.239 -30.079 1.00 39.12 121 ASP A CA 1
ATOM 952 C C . ASP A 1 121 ? -16.532 42.511 -29.227 1.00 39.12 121 ASP A C 1
ATOM 954 O O . ASP A 1 121 ? -16.834 42.514 -28.044 1.00 39.12 121 ASP A O 1
ATOM 958 N N . ASP A 1 122 ? -16.003 43.655 -29.668 1.00 41.34 122 ASP A N 1
ATOM 959 C CA . ASP A 1 122 ? -15.645 44.208 -30.973 1.00 41.34 122 ASP A CA 1
ATOM 960 C C . ASP A 1 122 ? -14.829 45.514 -30.716 1.00 41.34 122 ASP A C 1
ATOM 962 O O . ASP A 1 122 ? -15.021 46.164 -29.690 1.00 41.34 122 ASP A O 1
ATOM 966 N N . THR A 1 123 ? -13.994 45.905 -31.685 1.00 48.28 123 THR A N 1
ATOM 967 C CA . THR A 1 123 ? -13.769 47.286 -32.186 1.00 48.28 123 THR A CA 1
ATOM 968 C C . THR A 1 123 ? -13.109 48.446 -31.374 1.00 48.28 123 THR A C 1
ATOM 970 O O . THR A 1 123 ? -13.324 48.668 -30.189 1.00 48.28 123 THR A O 1
ATOM 973 N N . GLU A 1 124 ? -12.368 49.250 -32.172 1.00 46.34 124 GLU A N 1
ATOM 974 C CA . GLU A 1 124 ? -11.901 50.658 -32.041 1.00 46.34 124 GLU A CA 1
ATOM 975 C C . GLU A 1 124 ? -10.646 50.988 -31.202 1.00 46.34 124 GLU A C 1
ATOM 977 O O . GLU A 1 124 ? -10.480 50.520 -30.087 1.00 46.34 124 GLU A O 1
ATOM 982 N N . GLN A 1 125 ? -9.731 51.893 -31.591 1.00 51.19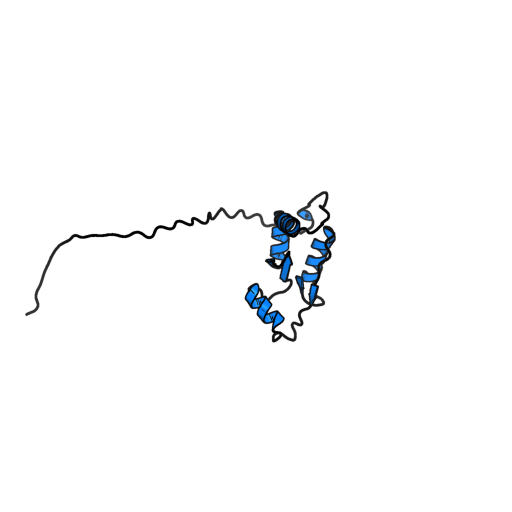 125 GLN A N 1
ATOM 983 C CA . GLN A 1 125 ? -9.267 52.513 -32.854 1.00 51.19 125 GLN A CA 1
ATOM 984 C C . GLN A 1 125 ? -8.133 53.497 -32.483 1.00 51.19 125 GLN A C 1
ATOM 986 O O . GLN A 1 125 ? -8.183 54.116 -31.423 1.00 51.19 125 GLN A O 1
ATOM 991 N N . SER A 1 126 ? -7.252 53.770 -33.457 1.00 53.72 126 SER A N 1
ATOM 992 C CA . SER A 1 126 ? -6.488 55.028 -33.644 1.00 53.72 126 SER A CA 1
ATOM 993 C C . SER A 1 126 ? -5.329 55.298 -32.657 1.00 53.72 126 SER A C 1
ATOM 995 O O . SER A 1 126 ? -5.360 54.862 -31.517 1.00 53.72 126 SER A O 1
ATOM 997 N N . SER A 1 127 ? -4.224 55.961 -33.010 1.00 51.25 127 SER A N 1
ATOM 998 C CA . SER A 1 127 ? -3.923 56.882 -34.118 1.00 51.25 127 SER A CA 1
ATOM 999 C C . SER A 1 127 ? -2.397 57.044 -34.310 1.00 51.25 127 SER A C 1
ATOM 1001 O O . SER A 1 127 ? -1.682 57.053 -33.313 1.00 51.25 127 SER A O 1
ATOM 1003 N N . ASP A 1 128 ? -1.979 57.252 -35.573 1.00 49.09 128 ASP A N 1
ATOM 1004 C CA . ASP A 1 128 ? -0.959 58.212 -36.081 1.00 49.09 128 ASP A CA 1
ATOM 1005 C C . ASP A 1 128 ? 0.485 58.244 -35.506 1.00 49.09 128 ASP A C 1
ATOM 1007 O O . ASP A 1 128 ? 0.699 58.144 -34.310 1.00 49.09 128 ASP A O 1
ATOM 1011 N N . SER A 1 129 ? 1.577 58.487 -36.248 1.00 51.97 129 SER A N 1
ATOM 1012 C CA . SER A 1 129 ? 1.814 58.955 -37.624 1.00 51.97 129 SER A CA 1
ATOM 1013 C C . SER A 1 129 ? 3.331 58.886 -37.954 1.00 51.97 129 SER A C 1
ATOM 1015 O O . SER A 1 129 ? 4.151 58.783 -37.044 1.00 51.97 129 SER A O 1
ATOM 1017 N N . ASP A 1 130 ? 3.667 59.102 -39.240 1.00 56.66 130 ASP A N 1
ATOM 1018 C CA . ASP A 1 130 ? 4.941 59.636 -39.796 1.00 56.66 130 ASP A CA 1
ATOM 1019 C C . ASP A 1 130 ? 6.199 58.714 -39.863 1.00 56.66 130 ASP A C 1
ATOM 1021 O O . ASP A 1 130 ? 6.555 58.050 -38.902 1.00 56.66 130 ASP A O 1
ATOM 1025 N N . LYS A 1 131 ? 7.019 58.635 -40.933 1.00 54.47 131 LYS A N 1
ATOM 1026 C CA . LYS A 1 131 ? 7.150 59.419 -42.180 1.00 54.47 131 LYS A CA 1
ATOM 1027 C C . LYS A 1 131 ? 8.006 58.669 -43.232 1.00 54.47 131 LYS A C 1
ATOM 1029 O O . LYS A 1 131 ? 8.742 57.735 -42.927 1.00 54.47 131 LYS A O 1
ATOM 1034 N N . GLN A 1 132 ? 7.875 59.127 -44.475 1.00 55.34 1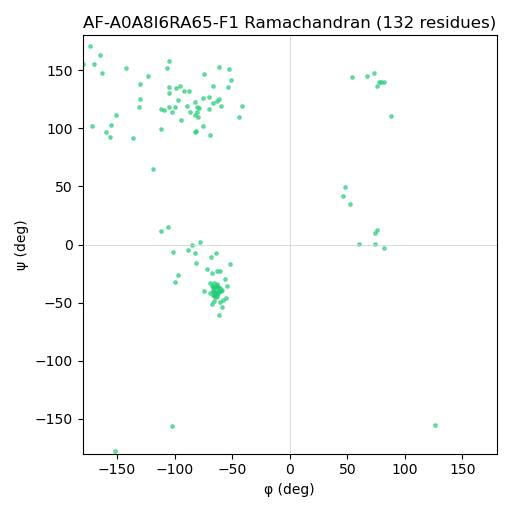32 GLN A N 1
ATOM 1035 C CA . GLN A 1 132 ? 8.258 58.571 -45.783 1.00 55.34 132 GLN A CA 1
ATOM 1036 C C . GLN A 1 132 ? 9.748 58.287 -46.070 1.00 55.34 132 GLN A C 1
ATOM 1038 O O . GLN A 1 132 ? 10.639 59.020 -45.653 1.00 55.34 132 GLN A O 1
ATOM 1043 N N . LYS A 1 133 ? 9.972 57.308 -46.964 1.00 46.81 133 LYS A N 1
ATOM 1044 C CA . LYS A 1 133 ? 11.185 57.137 -47.781 1.00 46.81 133 LYS A CA 1
ATOM 1045 C C . LYS A 1 133 ? 10.861 57.468 -49.243 1.00 46.81 133 LYS A C 1
ATOM 1047 O O . LYS A 1 133 ? 10.069 56.761 -49.867 1.00 46.81 133 LYS A O 1
ATOM 1052 N N . LYS A 1 134 ? 11.488 58.512 -49.780 1.00 53.06 134 LYS A N 1
ATOM 1053 C CA . LYS A 1 134 ? 11.753 58.686 -51.209 1.00 53.06 134 LYS A CA 1
ATOM 1054 C C . LYS A 1 134 ? 13.085 59.402 -51.369 1.00 53.06 134 LYS A C 1
ATOM 1056 O O . LYS A 1 134 ? 13.316 60.337 -50.575 1.00 53.06 134 LYS A O 1
#

Organism: Cimex lectularius (NCBI:txid79782)

Nearest PDB structures (foldseek):
  5kqa-assembly1_A  TM=8.877E-01  e=1.403E-05  Polygonaceae
  5gtx-assembly2_B  TM=8.691E-01  e=1.606E-05  Polygonaceae
  2e7p-assembly1_B  TM=8.375E-01  e=3.156E-05  Populus tremula x Populus tremuloides
  5zvl-assembly1_A  TM=8.672E-01  e=4.425E-05  Triticum aestivum
  2e7p-assembly5_D  TM=8.770E-01  e=6.636E-05  Populus tremula x Populus tremuloides

pLDDT: mean 73.36, std 20.71, range [32.97, 94.56]

InterPro domains:
  IPR002109 Glutaredoxin [PF00462] (1-61)
  IPR036249 Thioredoxin-like superfamily [SSF52833] (1-85)